Protein AF-A0A2J0N217-F1 (afdb_monomer_lite)

Secondary structure (DSSP, 8-state):
-HHHHTT------SS---HHHHHHHHHHTT-S-------TTS-TT----

Foldseek 3Di:
DVCVVVVHDDDDDPDDDDPVVQVVCCVVVVNPHDDDWAPDPDPPVDIDD

Sequence (49 aa):
EVLAANGIRVLLSDKAVPTPLVSFTIKNKKLSGGLMLSASHNPPYYNGL

Radius of gyration: 12.32 Å; chains: 1; bounding box: 29×17×31 Å

Structure (mmCIF, N/CA/C/O backbone):
data_AF-A0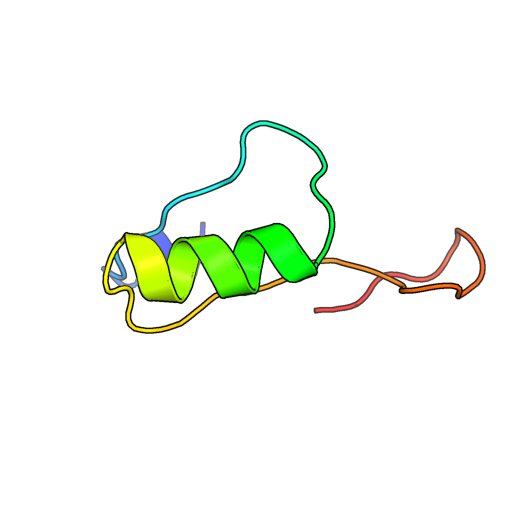A2J0N217-F1
#
_entry.id   AF-A0A2J0N217-F1
#
loop_
_atom_site.group_PDB
_atom_site.id
_atom_site.type_symbol
_atom_site.label_atom_id
_atom_site.label_alt_id
_atom_site.label_comp_id
_atom_site.label_asym_id
_atom_site.label_entity_id
_atom_site.label_seq_id
_atom_site.pdbx_PDB_ins_code
_atom_site.Cartn_x
_atom_site.Cartn_y
_atom_site.Cartn_z
_atom_site.occupancy
_atom_site.B_iso_or_equiv
_atom_site.auth_seq_id
_atom_site.auth_comp_id
_atom_site.auth_asym_id
_atom_site.auth_atom_id
_atom_site.pdbx_PDB_model_num
ATOM 1 N N . GLU A 1 1 ? -13.766 -0.780 -3.277 1.00 85.75 1 GLU A N 1
ATOM 2 C CA . GLU A 1 1 ? -15.076 -1.390 -2.950 1.00 85.75 1 GLU A CA 1
ATOM 3 C C . GLU A 1 1 ? -14.985 -2.413 -1.818 1.00 85.75 1 GLU A C 1
ATOM 5 O O . GLU A 1 1 ? -15.615 -2.190 -0.796 1.00 85.75 1 GLU A O 1
ATOM 10 N N . VAL A 1 2 ? -14.150 -3.457 -1.918 1.00 97.12 2 VAL A N 1
ATOM 11 C CA . VAL A 1 2 ? -14.064 -4.550 -0.917 1.00 97.12 2 VAL A CA 1
ATOM 12 C C . VAL A 1 2 ? -13.862 -4.080 0.534 1.00 97.12 2 VAL A C 1
ATOM 14 O O . VAL A 1 2 ? -14.640 -4.461 1.403 1.00 97.12 2 VAL A O 1
ATOM 17 N N . LEU A 1 3 ? -12.860 -3.239 0.821 1.00 97.12 3 LEU A N 1
ATOM 18 C CA . LEU A 1 3 ? -12.587 -2.788 2.198 1.00 97.12 3 LEU A CA 1
ATOM 19 C C . LEU A 1 3 ? -13.765 -2.008 2.802 1.00 97.12 3 LEU A C 1
ATOM 21 O O . LEU A 1 3 ? -14.182 -2.285 3.923 1.00 97.12 3 LEU A O 1
ATOM 25 N N . ALA A 1 4 ? -14.332 -1.079 2.028 1.00 96.38 4 ALA A N 1
ATOM 26 C CA . ALA A 1 4 ? -15.478 -0.280 2.450 1.00 96.38 4 ALA A CA 1
ATOM 27 C C . ALA A 1 4 ? -16.725 -1.151 2.678 1.00 96.38 4 ALA A C 1
ATOM 29 O O . ALA A 1 4 ? -17.413 -0.974 3.680 1.00 96.38 4 ALA A O 1
ATOM 30 N N . ALA A 1 5 ? -16.974 -2.133 1.803 1.00 97.88 5 ALA A N 1
ATOM 31 C CA . ALA A 1 5 ? -18.069 -3.093 1.957 1.00 97.88 5 ALA A CA 1
ATOM 32 C C . ALA A 1 5 ? -17.922 -3.973 3.214 1.00 97.88 5 ALA A C 1
ATOM 34 O O . ALA A 1 5 ? -18.921 -4.394 3.786 1.00 97.88 5 ALA A O 1
ATOM 35 N N . ASN A 1 6 ? -16.690 -4.196 3.684 1.00 98.12 6 ASN A N 1
ATOM 36 C CA . ASN A 1 6 ? -16.393 -4.891 4.942 1.00 98.12 6 ASN A CA 1
ATOM 37 C C . ASN A 1 6 ? -16.371 -3.950 6.168 1.00 98.12 6 ASN A C 1
ATOM 39 O O . ASN A 1 6 ? -15.865 -4.319 7.224 1.00 98.12 6 ASN A O 1
ATOM 43 N N . GLY A 1 7 ? -16.880 -2.719 6.050 1.00 97.75 7 GLY A N 1
ATOM 44 C CA . GLY A 1 7 ? -16.961 -1.766 7.164 1.00 97.75 7 GLY A CA 1
ATOM 45 C C . GLY A 1 7 ? -15.630 -1.107 7.547 1.00 97.75 7 GLY A C 1
ATOM 46 O O . GLY A 1 7 ? -15.559 -0.401 8.555 1.00 97.75 7 GLY A O 1
ATOM 47 N N . ILE A 1 8 ? -14.569 -1.288 6.754 1.00 98.00 8 ILE A N 1
ATOM 48 C CA . ILE A 1 8 ? -13.279 -0.636 6.991 1.00 98.00 8 ILE A CA 1
ATOM 49 C C . ILE A 1 8 ? -13.330 0.776 6.409 1.00 98.00 8 ILE A C 1
ATOM 51 O O . ILE A 1 8 ? -13.484 0.970 5.201 1.00 98.00 8 ILE A O 1
ATOM 55 N N . ARG A 1 9 ? -13.153 1.785 7.270 1.00 96.88 9 ARG A N 1
ATOM 56 C CA . ARG A 1 9 ? -13.033 3.182 6.834 1.00 96.88 9 ARG A CA 1
ATOM 57 C C . ARG A 1 9 ? -11.755 3.365 6.021 1.00 96.88 9 ARG A C 1
ATOM 59 O O . ARG A 1 9 ? -10.658 3.144 6.529 1.00 96.88 9 ARG A O 1
ATOM 66 N N . VAL A 1 10 ? -11.908 3.818 4.782 1.00 96.75 10 VAL A N 1
ATOM 67 C CA . VAL A 1 10 ? -10.812 4.013 3.829 1.00 96.75 10 VAL A CA 1
ATOM 68 C C . VAL A 1 10 ? -10.728 5.467 3.384 1.00 96.75 10 VAL A C 1
ATOM 70 O O . VAL A 1 10 ? -11.742 6.113 3.133 1.00 96.75 10 VAL A O 1
ATOM 73 N N . LEU A 1 11 ? -9.499 5.970 3.275 1.00 96.81 11 LEU A N 1
ATOM 74 C CA . LEU A 1 11 ? -9.185 7.226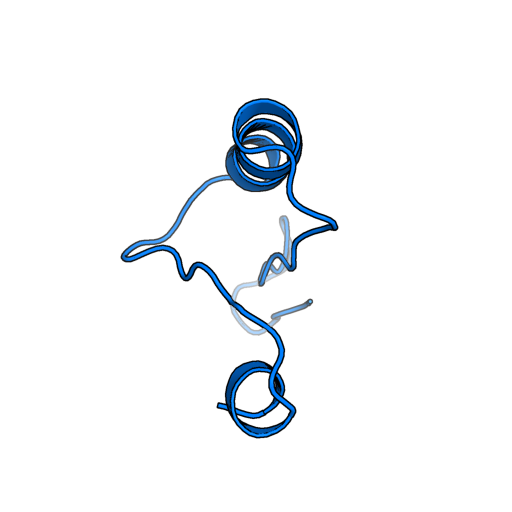 2.603 1.00 96.81 11 LEU A CA 1
ATOM 75 C C . LEU A 1 11 ? -8.513 6.879 1.275 1.00 96.81 11 LEU A C 1
ATOM 77 O O . LEU A 1 11 ? -7.487 6.202 1.274 1.00 96.81 11 LEU A O 1
ATOM 81 N N . LEU A 1 12 ? -9.093 7.325 0.163 1.00 96.12 12 LEU A N 1
ATOM 82 C CA . LEU A 1 12 ? -8.559 7.101 -1.178 1.00 96.12 12 LEU A CA 1
ATOM 83 C C . LEU A 1 12 ? -7.914 8.392 -1.694 1.00 96.12 12 LEU A C 1
ATOM 85 O O . LEU A 1 12 ? -8.496 9.466 -1.555 1.00 96.12 12 LEU A O 1
ATOM 89 N N . SER A 1 13 ? -6.712 8.284 -2.263 1.00 96.00 13 SER A N 1
ATOM 90 C CA . SER A 1 13 ? -6.084 9.401 -2.977 1.00 96.00 13 SER A CA 1
ATOM 91 C C . SER A 1 13 ? -6.867 9.698 -4.256 1.00 96.00 13 SER A C 1
ATOM 93 O O . SER A 1 13 ? -7.255 8.774 -4.965 1.00 96.00 13 SER A O 1
ATOM 95 N N . ASP A 1 14 ? -7.068 10.973 -4.570 1.00 96.00 14 ASP A N 1
ATOM 96 C CA . ASP A 1 14 ? -7.750 11.438 -5.784 1.00 96.00 14 ASP A CA 1
ATOM 97 C C . ASP A 1 14 ? -6.830 11.471 -7.018 1.00 96.00 14 ASP A C 1
ATOM 99 O O . ASP A 1 14 ? -7.286 11.690 -8.139 1.00 96.00 14 ASP A O 1
ATOM 103 N N . LYS A 1 15 ? -5.528 11.237 -6.822 1.00 96.94 15 LYS A N 1
ATOM 104 C CA . LYS A 1 15 ? -4.503 11.226 -7.871 1.00 96.94 15 LYS A CA 1
ATOM 105 C C . LYS A 1 15 ? -3.352 10.274 -7.555 1.00 96.94 15 LYS A C 1
ATOM 107 O O . LYS A 1 15 ? -3.217 9.788 -6.429 1.00 96.94 15 LYS A O 1
ATOM 112 N N . ALA A 1 16 ? -2.490 10.053 -8.547 1.00 96.69 16 ALA A N 1
ATOM 113 C CA . ALA A 1 16 ? -1.221 9.359 -8.357 1.00 96.69 16 ALA A CA 1
ATOM 114 C C . ALA A 1 16 ? -0.326 10.122 -7.366 1.00 96.69 16 ALA A C 1
ATOM 116 O O . ALA A 1 16 ? -0.189 11.346 -7.439 1.00 96.69 16 ALA A O 1
ATOM 117 N N . VAL A 1 17 ? 0.280 9.390 -6.435 1.00 97.62 17 VAL A N 1
ATOM 118 C CA . VAL A 1 17 ? 1.113 9.937 -5.359 1.00 97.62 17 VAL A CA 1
ATOM 119 C C . VAL A 1 17 ? 2.369 9.088 -5.182 1.00 97.62 17 VAL A C 1
ATOM 121 O O . VAL A 1 17 ? 2.350 7.906 -5.514 1.00 97.62 17 VAL A O 1
ATOM 124 N N . PRO A 1 18 ? 3.469 9.646 -4.657 1.00 97.38 18 PRO A N 1
ATOM 125 C CA . PRO A 1 18 ? 4.658 8.857 -4.362 1.00 97.38 18 PRO A CA 1
ATOM 126 C C . PRO A 1 18 ? 4.437 7.982 -3.115 1.00 97.38 18 PRO A C 1
ATOM 128 O O . PRO A 1 18 ? 3.804 8.415 -2.151 1.00 97.38 18 PRO A O 1
ATOM 131 N N . THR A 1 19 ? 5.033 6.786 -3.087 1.00 97.62 19 THR A N 1
ATOM 132 C CA . THR A 1 19 ? 5.024 5.858 -1.936 1.00 97.62 19 THR A CA 1
ATOM 133 C C . THR A 1 19 ? 5.269 6.522 -0.568 1.00 97.62 19 THR A C 1
ATOM 135 O O . THR A 1 19 ? 4.504 6.246 0.359 1.00 97.62 19 THR A O 1
ATOM 138 N N . PRO A 1 20 ? 6.255 7.431 -0.383 1.00 98.00 20 PRO A N 1
ATOM 139 C CA . PRO A 1 20 ? 6.466 8.087 0.911 1.00 98.0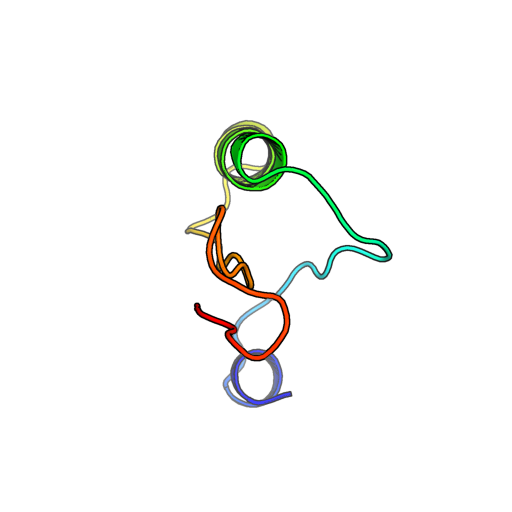0 20 PRO A CA 1
ATOM 140 C C . PRO A 1 20 ? 5.268 8.906 1.413 1.00 98.00 20 PRO A C 1
ATOM 142 O O . PRO A 1 20 ? 5.129 9.074 2.625 1.00 98.00 20 PRO A O 1
ATOM 145 N N . LEU A 1 21 ? 4.376 9.382 0.535 1.00 97.81 21 LEU A N 1
ATOM 146 C CA . LEU A 1 21 ? 3.191 10.128 0.962 1.00 97.81 21 LEU A CA 1
ATOM 147 C C . LEU A 1 21 ? 2.189 9.232 1.700 1.00 97.81 21 LEU A C 1
ATOM 149 O O . LEU A 1 21 ? 1.540 9.697 2.639 1.00 97.81 21 LEU A O 1
ATOM 153 N N . VAL A 1 22 ? 2.090 7.951 1.329 1.00 97.81 22 VAL A N 1
ATOM 154 C CA . VAL A 1 22 ? 1.262 6.970 2.048 1.00 97.81 22 VAL A CA 1
ATOM 155 C C . VAL A 1 22 ? 1.799 6.802 3.468 1.00 97.81 22 VAL A C 1
ATOM 157 O O . VAL A 1 22 ? 1.060 7.018 4.430 1.00 97.81 22 VAL A O 1
ATOM 160 N N . SER A 1 23 ? 3.102 6.541 3.613 1.00 98.06 23 SER A N 1
ATOM 161 C CA . SER A 1 23 ? 3.764 6.409 4.920 1.00 98.06 23 SER A CA 1
ATOM 162 C C . SER A 1 23 ? 3.604 7.659 5.787 1.00 98.06 23 SER A C 1
ATOM 164 O O . SER A 1 23 ? 3.257 7.559 6.967 1.00 98.06 23 SER A O 1
ATOM 166 N N . PHE A 1 24 ? 3.797 8.843 5.202 1.00 98.44 24 PHE A N 1
ATOM 167 C CA . PHE A 1 24 ? 3.577 10.117 5.882 1.00 98.44 24 PHE A CA 1
ATOM 168 C C . PHE A 1 24 ? 2.123 10.267 6.348 1.00 98.44 24 PHE A C 1
ATOM 170 O O . PHE A 1 24 ? 1.875 10.591 7.508 1.00 98.44 24 PHE A O 1
ATOM 177 N N . THR A 1 25 ? 1.153 9.988 5.474 1.00 98.12 25 THR A N 1
ATOM 178 C CA . THR A 1 25 ? -0.276 10.161 5.771 1.00 98.12 25 THR A CA 1
ATOM 179 C C . THR A 1 25 ? -0.746 9.214 6.870 1.00 98.12 25 THR A C 1
ATOM 181 O O . THR A 1 25 ? -1.498 9.645 7.745 1.00 98.12 25 THR A O 1
ATOM 184 N N . ILE A 1 26 ? -0.271 7.962 6.876 1.00 98.44 26 ILE A N 1
ATOM 185 C CA . ILE A 1 26 ? -0.562 6.991 7.941 1.00 98.44 26 ILE A CA 1
ATOM 186 C C . ILE A 1 26 ? -0.157 7.565 9.298 1.00 98.44 26 ILE A C 1
ATOM 188 O O . ILE A 1 26 ? -0.972 7.602 10.220 1.00 98.44 26 ILE A O 1
ATOM 192 N N . LYS A 1 27 ? 1.082 8.061 9.412 1.00 98.44 27 LYS A N 1
ATOM 193 C CA . LYS A 1 27 ? 1.595 8.651 10.655 1.00 98.44 27 LYS A CA 1
ATOM 194 C C . LYS A 1 27 ? 0.847 9.932 11.027 1.00 98.44 27 LYS A C 1
ATOM 196 O O . LYS A 1 27 ? 0.363 10.046 12.149 1.00 98.44 27 LYS A O 1
ATOM 201 N N . ASN A 1 28 ? 0.711 10.864 10.085 1.00 98.50 28 ASN A N 1
ATOM 202 C CA . ASN A 1 28 ? 0.129 12.184 10.322 1.00 98.50 28 ASN A CA 1
ATOM 203 C C . ASN A 1 28 ? -1.357 12.120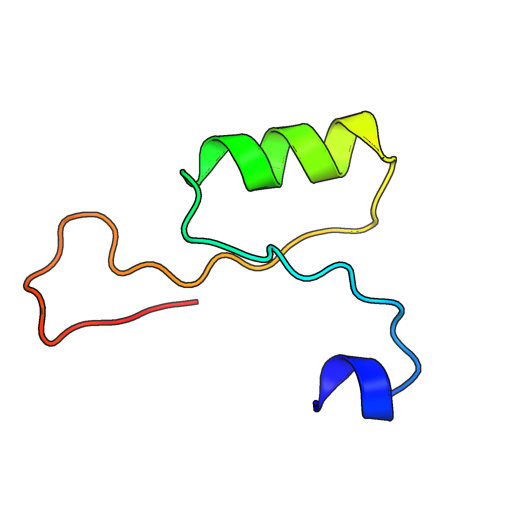 10.715 1.00 98.50 28 ASN A C 1
ATOM 205 O O . ASN A 1 28 ? -1.802 12.863 11.584 1.00 98.50 28 ASN A O 1
ATOM 209 N N . LYS A 1 29 ? -2.129 11.209 10.109 1.00 98.12 29 LYS A N 1
ATOM 210 C CA . LYS A 1 29 ? -3.563 11.031 10.399 1.00 98.12 29 LYS A CA 1
ATOM 211 C C . LYS A 1 29 ? -3.857 9.913 11.405 1.00 98.12 29 LYS A C 1
ATOM 213 O O . LYS A 1 29 ? -5.025 9.608 11.624 1.00 98.12 29 LYS A O 1
ATOM 218 N N . LYS A 1 30 ? -2.824 9.317 12.017 1.00 98.00 30 LYS A N 1
ATOM 219 C CA . LYS A 1 30 ? -2.938 8.203 12.977 1.00 98.00 30 LYS A CA 1
ATOM 220 C C . LYS A 1 30 ? -3.797 7.045 12.438 1.00 98.00 30 LYS A C 1
ATOM 222 O O . LYS A 1 30 ? -4.659 6.521 13.138 1.00 98.00 30 LYS A O 1
ATOM 227 N N . LEU A 1 31 ? -3.587 6.677 11.173 1.00 98.12 31 LEU A N 1
ATOM 228 C CA . LEU A 1 31 ? -4.295 5.565 10.535 1.00 98.12 31 LEU A CA 1
ATOM 229 C C . LEU A 1 31 ? -3.687 4.225 10.960 1.00 98.12 31 LEU A C 1
ATOM 231 O O . LEU A 1 31 ? -2.506 4.147 11.292 1.00 98.12 31 LEU A O 1
ATOM 235 N N . SER A 1 32 ? -4.478 3.156 10.883 1.00 97.94 32 SER A N 1
ATOM 236 C CA . SER A 1 32 ? -4.021 1.795 11.194 1.00 97.94 32 SER A CA 1
ATOM 237 C C . SER A 1 32 ? -3.033 1.230 10.163 1.00 97.94 32 SER A C 1
ATOM 239 O O . SER A 1 32 ? -2.268 0.331 10.490 1.00 97.94 32 SER A O 1
ATOM 241 N N . GLY A 1 33 ? -3.038 1.743 8.928 1.00 97.44 33 GLY A N 1
ATOM 242 C CA . GLY A 1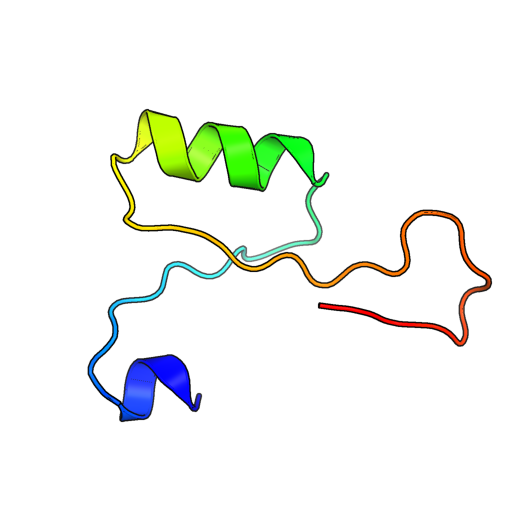 33 ? -2.168 1.284 7.843 1.00 97.44 33 GLY A CA 1
ATOM 243 C C . GLY A 1 33 ? -2.516 1.932 6.502 1.00 97.44 33 GLY A C 1
ATOM 244 O O . GLY A 1 33 ? -3.349 2.840 6.447 1.00 97.44 33 GLY A O 1
ATOM 245 N N . GLY A 1 34 ? -1.880 1.467 5.425 1.00 97.00 34 GLY A N 1
ATOM 246 C CA . GLY A 1 34 ? -2.153 1.924 4.063 1.00 97.00 34 GLY A CA 1
ATOM 247 C C . GLY A 1 34 ? -1.729 0.904 3.010 1.00 97.00 34 GLY A C 1
ATOM 248 O O . GLY A 1 34 ? -0.913 0.028 3.279 1.00 97.00 34 GLY A O 1
ATOM 249 N N . LEU A 1 35 ? -2.320 1.034 1.824 1.00 97.06 35 LEU A N 1
ATOM 250 C CA . LEU A 1 35 ? -2.064 0.211 0.644 1.00 97.06 35 LEU A CA 1
ATOM 251 C C . LEU A 1 35 ? -1.529 1.114 -0.466 1.00 97.06 35 LEU A C 1
ATOM 253 O O . LEU A 1 35 ? -2.052 2.214 -0.657 1.00 97.06 35 LEU A O 1
ATOM 257 N N . MET A 1 36 ? -0.507 0.659 -1.187 1.00 97.50 36 MET A N 1
ATOM 258 C CA . MET A 1 36 ? 0.115 1.412 -2.272 1.00 97.50 36 MET A CA 1
ATOM 259 C C . MET A 1 36 ? 0.090 0.571 -3.538 1.00 97.50 36 MET A C 1
ATOM 261 O O . MET A 1 36 ? 0.814 -0.408 -3.647 1.00 97.50 36 MET A O 1
ATOM 265 N N . LEU A 1 37 ? -0.696 0.995 -4.523 1.00 96.75 37 LEU A N 1
ATOM 266 C CA . LEU A 1 37 ? -0.660 0.363 -5.833 1.00 96.75 37 LEU A CA 1
ATOM 267 C C . LEU A 1 37 ? 0.516 0.930 -6.632 1.00 96.75 37 LEU A C 1
ATOM 269 O O . LEU A 1 37 ? 0.504 2.102 -7.011 1.00 96.75 37 LEU A O 1
ATOM 273 N N . SER A 1 38 ? 1.559 0.128 -6.841 1.00 96.31 38 SER A N 1
ATOM 274 C CA . SER A 1 38 ? 2.755 0.540 -7.579 1.00 96.31 38 SER A CA 1
ATOM 275 C C . SER A 1 38 ? 3.518 -0.654 -8.135 1.00 96.31 38 SER A C 1
ATOM 277 O O . SER A 1 38 ? 3.598 -1.707 -7.510 1.00 96.31 38 SER A O 1
ATOM 279 N N . ALA A 1 39 ? 4.144 -0.459 -9.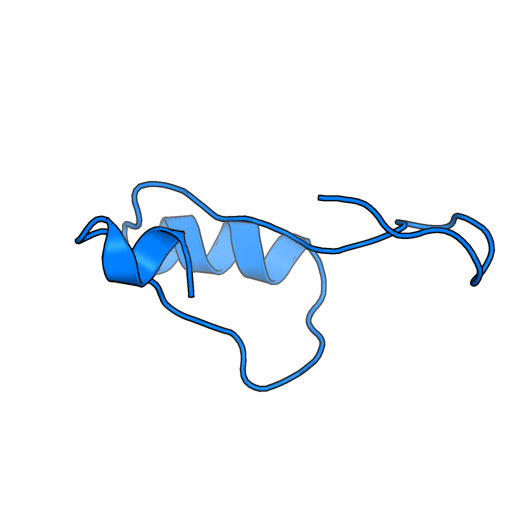292 1.00 97.06 39 ALA A N 1
ATOM 280 C CA . ALA A 1 39 ? 5.129 -1.380 -9.846 1.00 97.06 39 ALA A CA 1
ATOM 281 C C . ALA A 1 39 ? 6.574 -0.977 -9.485 1.00 97.06 39 ALA A C 1
ATOM 283 O O . ALA A 1 39 ? 7.522 -1.537 -10.024 1.00 97.06 39 ALA A O 1
ATOM 284 N N . SER A 1 40 ? 6.765 0.002 -8.589 1.00 94.81 40 SER A N 1
ATOM 285 C CA . SER A 1 40 ? 8.066 0.614 -8.295 1.00 94.81 40 SER A CA 1
ATOM 286 C C . SER A 1 40 ? 8.745 1.110 -9.580 1.00 94.81 40 SER A C 1
ATOM 288 O O . SER A 1 40 ? 8.294 2.087 -10.170 1.00 94.81 40 SER A O 1
ATOM 290 N N . HIS A 1 41 ? 9.792 0.431 -10.033 1.00 96.62 41 HIS A N 1
ATOM 291 C CA . HIS A 1 41 ? 10.560 0.737 -11.239 1.00 96.62 41 HIS A CA 1
ATOM 292 C C . HIS A 1 41 ? 10.384 -0.336 -12.324 1.00 96.62 41 HIS A C 1
ATOM 294 O O . HIS A 1 41 ? 11.110 -0.338 -13.319 1.00 96.62 41 HIS A O 1
ATOM 300 N N . ASN A 1 42 ? 9.454 -1.272 -12.124 1.00 97.75 42 ASN A N 1
ATOM 301 C CA . ASN A 1 42 ? 9.216 -2.354 -13.064 1.00 97.75 42 ASN A CA 1
ATOM 302 C C . ASN A 1 42 ? 8.615 -1.813 -14.373 1.00 97.75 42 ASN A C 1
ATOM 304 O O . ASN A 1 42 ? 7.998 -0.744 -14.388 1.00 97.75 42 ASN A O 1
ATOM 308 N N . PRO A 1 43 ? 8.762 -2.565 -15.478 1.00 97.50 43 PRO A N 1
ATOM 309 C CA . PRO A 1 43 ? 8.147 -2.230 -16.758 1.00 97.50 43 PRO A CA 1
ATOM 310 C C . PRO A 1 43 ? 6.639 -1.914 -16.664 1.00 97.50 43 PRO A C 1
ATOM 312 O O . PRO A 1 43 ? 5.953 -2.442 -15.789 1.00 97.50 43 PRO A O 1
ATOM 315 N N . PRO A 1 44 ? 6.082 -1.126 -17.605 1.00 95.44 44 PRO A N 1
ATOM 316 C CA . PRO A 1 44 ? 4.736 -0.545 -17.492 1.00 95.44 44 PRO A CA 1
ATOM 317 C C . PRO A 1 44 ? 3.584 -1.560 -17.514 1.00 95.44 44 PRO A C 1
ATOM 319 O O . PRO A 1 44 ? 2.458 -1.218 -17.172 1.00 95.44 44 PRO A O 1
ATOM 322 N N . TYR A 1 45 ? 3.846 -2.798 -17.934 1.00 96.75 45 TYR A N 1
ATOM 323 C CA . TYR A 1 45 ? 2.859 -3.878 -17.926 1.00 96.75 45 TYR A CA 1
ATOM 324 C C . TYR A 1 45 ? 2.740 -4.577 -16.560 1.00 96.75 45 TYR A C 1
ATOM 326 O O . TYR A 1 45 ? 1.874 -5.434 -16.392 1.00 96.75 45 TYR A O 1
ATOM 334 N N . TYR A 1 46 ? 3.573 -4.213 -15.579 1.00 96.69 46 TYR A N 1
ATOM 335 C CA . TYR A 1 46 ? 3.447 -4.674 -14.199 1.00 96.69 46 TYR A CA 1
ATOM 336 C C . TYR A 1 46 ? 2.636 -3.697 -13.351 1.00 96.69 46 TYR A C 1
ATOM 338 O O . TYR A 1 46 ? 2.703 -2.486 -13.530 1.00 96.69 46 TYR A O 1
ATOM 346 N N . ASN A 1 47 ? 1.927 -4.246 -12.368 1.00 94.50 47 ASN A N 1
ATOM 347 C CA . ASN A 1 47 ? 1.339 -3.532 -11.240 1.00 94.50 47 ASN A CA 1
ATOM 348 C C . ASN A 1 47 ? 1.488 -4.400 -9.983 1.00 94.50 47 ASN A C 1
ATOM 350 O O . ASN A 1 47 ? 1.658 -5.615 -10.086 1.00 94.50 47 ASN A O 1
ATOM 354 N N . GLY A 1 48 ? 1.428 -3.781 -8.807 1.00 94.25 48 GLY A N 1
ATOM 355 C CA . GLY A 1 48 ? 1.562 -4.457 -7.517 1.00 94.25 48 GLY A CA 1
ATOM 356 C C . GLY A 1 48 ? 0.772 -3.740 -6.430 1.00 94.25 48 GLY A C 1
ATOM 357 O O . GLY A 1 48 ? 0.322 -2.613 -6.643 1.00 94.25 48 GLY A O 1
ATOM 358 N N . LEU A 1 49 ? 0.599 -4.416 -5.295 1.00 91.88 49 LEU A N 1
ATOM 359 C CA . LEU A 1 49 ? -0.009 -3.912 -4.062 1.00 91.88 49 LEU A CA 1
ATOM 360 C C . LEU A 1 49 ? 0.969 -4.084 -2.897 1.00 91.88 49 LEU A C 1
ATOM 362 O O . LEU A 1 49 ? 1.698 -5.102 -2.911 1.00 91.88 49 LEU A O 1
#

pLDDT: mean 96.82, std 2.02, range [85.75, 98.5]